Protein AF-A0A661RLY4-F1 (afdb_monomer_lite)

Sequence (102 aa):
MPKLHSIEKRVKEILINHVKARNSDRYLIAAYLEIYEGITTFKEYYQATNLNKDAVTVESIRRCRQKIQARKELMPTKHEVLIQRGMLTKVYKSYALSPAKP

Structure (mmCIF, N/CA/C/O backbone):
data_AF-A0A661RLY4-F1
#
_entry.id   AF-A0A661RLY4-F1
#
loop_
_atom_site.group_PDB
_atom_site.id
_atom_site.type_symbol
_atom_site.label_atom_id
_atom_site.label_alt_id
_atom_site.label_comp_id
_atom_site.label_asym_id
_atom_site.label_entity_id
_atom_site.label_seq_id
_atom_site.pdbx_PDB_ins_code
_atom_site.Cartn_x
_atom_site.Cartn_y
_atom_site.Cartn_z
_atom_site.occupancy
_atom_site.B_iso_or_equiv
_atom_site.auth_seq_id
_atom_site.auth_comp_id
_atom_site.auth_asym_id
_atom_site.auth_atom_id
_atom_site.pdbx_PDB_model_num
ATOM 1 N N . MET A 1 1 ? -4.389 -15.728 18.818 1.00 30.69 1 MET A N 1
ATOM 2 C CA . MET A 1 1 ? -3.371 -14.664 18.982 1.00 30.69 1 MET A CA 1
ATOM 3 C C . MET A 1 1 ? -3.226 -13.922 17.663 1.00 30.69 1 MET A C 1
ATOM 5 O O . MET A 1 1 ? -2.975 -14.598 16.666 1.00 30.69 1 MET A O 1
ATOM 9 N N . PRO A 1 2 ? -3.404 -12.591 17.599 1.00 39.38 2 PRO A N 1
ATOM 10 C CA . PRO A 1 2 ? -3.156 -11.862 16.364 1.00 39.38 2 PRO A CA 1
ATOM 11 C C . PRO A 1 2 ? -1.650 -11.925 16.108 1.00 39.38 2 PRO A C 1
ATOM 13 O O . PRO A 1 2 ? -0.854 -11.325 16.825 1.00 39.38 2 PRO A O 1
ATOM 16 N N . LYS A 1 3 ? -1.229 -12.738 15.136 1.00 43.09 3 LYS A N 1
ATOM 17 C CA . LYS A 1 3 ? 0.167 -12.751 14.691 1.00 43.09 3 LYS A CA 1
ATOM 18 C C . LYS A 1 3 ? 0.499 -11.320 14.274 1.00 43.09 3 LYS A C 1
ATOM 20 O O . LYS A 1 3 ? -0.179 -10.805 13.385 1.00 43.09 3 LYS A O 1
ATOM 25 N N . LEU A 1 4 ? 1.518 -10.716 14.886 1.00 47.75 4 LEU A N 1
ATOM 26 C CA . LEU A 1 4 ? 2.114 -9.443 14.475 1.00 47.75 4 LEU A CA 1
ATOM 27 C C . LEU A 1 4 ? 2.589 -9.569 13.018 1.00 47.75 4 LEU A C 1
ATOM 29 O O . LEU A 1 4 ? 3.740 -9.891 12.737 1.00 47.75 4 LEU A O 1
ATOM 33 N N . HIS A 1 5 ? 1.674 -9.411 12.066 1.00 60.44 5 HIS A N 1
ATOM 34 C CA . HIS A 1 5 ? 2.007 -9.360 10.654 1.00 60.44 5 HIS A CA 1
ATOM 35 C C . HIS A 1 5 ? 2.549 -7.966 10.399 1.00 60.44 5 HIS A C 1
ATOM 37 O O . HIS A 1 5 ? 1.824 -6.984 10.570 1.00 60.44 5 HIS A O 1
ATOM 43 N N . SER A 1 6 ? 3.816 -7.887 9.994 1.00 86.75 6 SER A N 1
ATOM 44 C CA . SER A 1 6 ? 4.400 -6.635 9.530 1.00 86.75 6 SER A CA 1
ATOM 45 C C . SER A 1 6 ? 3.577 -6.080 8.364 1.00 86.75 6 SER A C 1
ATOM 47 O O . SER A 1 6 ? 2.990 -6.839 7.585 1.00 86.75 6 SER A O 1
ATOM 49 N N . ILE A 1 7 ? 3.556 -4.752 8.219 1.00 90.19 7 ILE A N 1
ATOM 50 C CA . ILE A 1 7 ? 2.888 -4.064 7.099 1.00 90.19 7 ILE A CA 1
ATOM 51 C C . ILE A 1 7 ? 3.331 -4.681 5.766 1.00 90.19 7 ILE A C 1
ATOM 53 O O . ILE A 1 7 ? 2.516 -4.915 4.881 1.00 90.19 7 ILE A O 1
ATOM 57 N N . GLU A 1 8 ? 4.615 -5.031 5.648 1.00 92.25 8 GLU A N 1
ATOM 58 C CA . GLU A 1 8 ? 5.167 -5.692 4.466 1.00 92.25 8 GLU A CA 1
ATOM 59 C C . GLU A 1 8 ? 4.488 -7.030 4.159 1.00 92.25 8 GLU A C 1
ATOM 61 O O . GLU A 1 8 ? 4.169 -7.291 3.001 1.00 92.25 8 GLU A O 1
ATOM 66 N N . LYS A 1 9 ? 4.220 -7.860 5.173 1.00 93.38 9 LYS A N 1
ATOM 67 C CA . LYS A 1 9 ? 3.546 -9.145 4.977 1.00 93.38 9 LYS A CA 1
ATOM 68 C C . LYS A 1 9 ? 2.094 -8.960 4.533 1.00 93.38 9 LYS A C 1
ATOM 70 O O . LYS A 1 9 ? 1.686 -9.593 3.565 1.00 93.38 9 LYS A O 1
ATOM 75 N N . ARG A 1 10 ? 1.363 -8.039 5.169 1.00 94.88 10 ARG A N 1
ATOM 76 C CA . ARG A 1 10 ? -0.016 -7.675 4.787 1.00 94.88 10 ARG A CA 1
ATOM 77 C C . ARG A 1 10 ? -0.081 -7.165 3.344 1.00 94.88 10 ARG A C 1
ATOM 79 O O . ARG A 1 10 ? -0.888 -7.615 2.540 1.00 94.88 10 ARG A O 1
ATOM 86 N N . VAL A 1 11 ? 0.845 -6.279 2.974 1.00 95.75 11 VAL A N 1
ATOM 87 C CA . VAL A 1 11 ? 0.975 -5.791 1.595 1.00 95.75 11 VAL A CA 1
ATOM 88 C C . VAL A 1 11 ? 1.296 -6.938 0.639 1.00 95.75 11 VAL A C 1
ATOM 90 O O . VAL A 1 11 ? 0.687 -7.026 -0.423 1.00 95.75 11 VAL A O 1
ATOM 93 N N . LYS A 1 12 ? 2.215 -7.842 0.996 1.00 95.06 12 LYS A N 1
ATOM 94 C CA . LYS A 1 12 ? 2.574 -8.992 0.157 1.00 95.06 12 LYS A CA 1
ATOM 95 C C . LYS A 1 12 ? 1.368 -9.905 -0.093 1.00 95.06 12 LYS A C 1
ATOM 97 O O . LYS A 1 12 ? 1.148 -10.282 -1.239 1.00 95.06 12 LYS A O 1
ATOM 102 N N . GLU A 1 13 ? 0.565 -10.191 0.929 1.00 95.81 13 GLU A N 1
ATOM 103 C CA . GLU A 1 13 ? -0.685 -10.960 0.814 1.00 95.81 13 GLU A CA 1
ATOM 104 C C . GLU A 1 13 ? -1.674 -10.298 -0.162 1.00 95.81 13 GLU A C 1
ATOM 106 O O . GLU A 1 13 ? -2.147 -10.955 -1.092 1.00 95.81 13 GLU A O 1
ATOM 111 N N . ILE A 1 14 ? -1.896 -8.981 -0.050 1.00 96.00 14 ILE A N 1
ATOM 112 C CA . ILE A 1 14 ? -2.749 -8.242 -1.001 1.00 96.00 14 ILE A CA 1
ATOM 113 C C . ILE A 1 14 ? -2.194 -8.333 -2.422 1.00 96.00 14 ILE A C 1
ATOM 115 O O . ILE A 1 14 ? -2.942 -8.561 -3.365 1.00 96.00 14 ILE A O 1
ATOM 119 N N . LEU A 1 15 ? -0.885 -8.164 -2.611 1.00 95.38 15 LEU A N 1
ATOM 120 C CA . LEU A 1 15 ? -0.270 -8.218 -3.940 1.00 95.38 15 LEU A CA 1
ATOM 121 C C . LEU A 1 15 ? -0.340 -9.621 -4.569 1.00 95.38 15 LEU A C 1
ATOM 123 O O . LEU A 1 15 ? -0.358 -9.731 -5.799 1.00 95.38 15 LEU A O 1
ATOM 127 N N . ILE A 1 16 ? -0.367 -10.685 -3.763 1.00 95.06 16 ILE A N 1
ATOM 128 C CA . ILE A 1 16 ? -0.569 -12.061 -4.236 1.00 95.06 16 ILE A CA 1
ATOM 129 C C . ILE A 1 16 ? -2.021 -12.245 -4.685 1.00 95.06 16 ILE A C 1
ATOM 131 O O . ILE A 1 16 ? -2.240 -12.618 -5.837 1.00 95.06 16 ILE A O 1
ATOM 135 N N . ASN A 1 17 ? -2.982 -11.910 -3.820 1.00 95.19 17 ASN A N 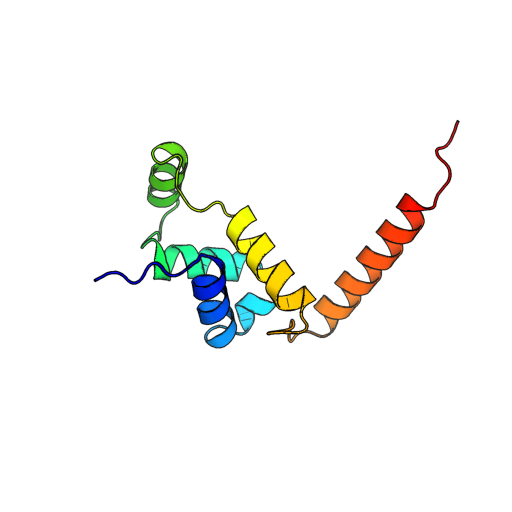1
ATOM 136 C CA . ASN A 1 17 ? -4.407 -12.186 -4.034 1.00 95.19 17 ASN A CA 1
ATOM 137 C C . ASN A 1 17 ? -5.080 -11.198 -5.003 1.00 95.19 17 ASN A C 1
ATOM 139 O O . ASN A 1 17 ? -5.997 -11.556 -5.736 1.00 95.19 17 ASN A O 1
ATOM 143 N N . HIS A 1 18 ? -4.594 -9.957 -5.061 1.00 93.50 18 HIS A N 1
ATOM 144 C CA . HIS A 1 18 ? -5.138 -8.886 -5.890 1.00 93.50 18 HIS A CA 1
ATOM 145 C C . HIS A 1 18 ? -4.078 -8.343 -6.849 1.00 93.50 18 HIS A C 1
ATOM 147 O O . HIS A 1 18 ? -3.429 -7.324 -6.609 1.00 93.50 18 HIS A O 1
ATOM 153 N N . VAL A 1 19 ? -3.944 -8.973 -8.016 1.00 90.69 19 VAL A N 1
ATOM 154 C CA . VAL A 1 19 ? -2.953 -8.586 -9.040 1.00 90.69 19 VAL A CA 1
ATOM 155 C C . VAL A 1 19 ? -3.073 -7.108 -9.456 1.00 90.69 19 VAL A C 1
ATOM 157 O O . VAL A 1 19 ? -2.067 -6.456 -9.743 1.00 90.69 19 VAL A O 1
ATOM 160 N N . LYS A 1 20 ? -4.283 -6.530 -9.424 1.00 89.38 20 LYS A N 1
ATOM 161 C CA . LYS A 1 20 ? -4.519 -5.097 -9.695 1.00 89.38 20 LYS A CA 1
ATOM 162 C C . LYS A 1 20 ? -3.737 -4.176 -8.743 1.00 89.38 20 LYS A C 1
ATOM 164 O O . LYS A 1 20 ? -3.241 -3.138 -9.187 1.00 89.38 20 LYS A O 1
ATOM 169 N N . ALA A 1 21 ? -3.538 -4.583 -7.488 1.00 92.88 21 ALA A N 1
ATOM 170 C CA . ALA A 1 21 ? -2.790 -3.833 -6.477 1.00 92.88 21 ALA A CA 1
ATOM 171 C C . ALA A 1 21 ? -1.298 -3.665 -6.831 1.00 92.88 21 ALA A C 1
ATOM 173 O O . ALA A 1 21 ? -0.668 -2.678 -6.447 1.00 92.88 21 ALA A O 1
ATOM 174 N N . ARG A 1 22 ? -0.730 -4.574 -7.643 1.00 91.69 22 ARG A N 1
ATOM 175 C CA . ARG A 1 22 ? 0.663 -4.468 -8.128 1.00 91.69 22 ARG A CA 1
ATOM 176 C C . ARG A 1 22 ? 0.885 -3.241 -9.011 1.00 91.69 22 ARG A C 1
ATOM 178 O O . ARG A 1 22 ? 2.006 -2.733 -9.073 1.00 91.69 22 ARG A O 1
ATOM 185 N N . ASN A 1 23 ? -0.178 -2.771 -9.667 1.00 89.12 23 ASN A N 1
ATOM 186 C CA . ASN A 1 23 ? -0.147 -1.686 -10.645 1.00 89.12 23 ASN A CA 1
ATOM 187 C C . ASN A 1 23 ? -0.723 -0.362 -10.112 1.00 89.12 23 ASN A C 1
ATOM 189 O O . ASN A 1 23 ? -0.455 0.680 -10.699 1.00 89.12 23 ASN A O 1
ATOM 193 N N . SER 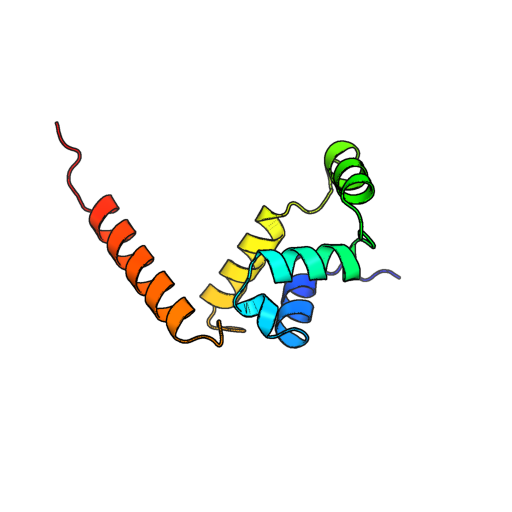A 1 24 ? -1.525 -0.382 -9.041 1.00 89.81 24 SER A N 1
ATOM 194 C CA . SER A 1 24 ? -2.288 0.784 -8.577 1.00 89.81 24 SER A CA 1
ATOM 195 C C . SER A 1 24 ? -2.155 0.977 -7.074 1.00 89.81 24 SER A C 1
ATOM 197 O O . SER A 1 24 ? -2.554 0.113 -6.296 1.00 89.81 24 SER A O 1
ATOM 199 N N . ASP A 1 25 ? -1.630 2.138 -6.671 1.00 91.56 25 ASP A N 1
ATOM 200 C CA . ASP A 1 25 ? -1.600 2.534 -5.259 1.00 91.56 25 ASP A CA 1
ATOM 201 C C . ASP A 1 25 ? -3.002 2.673 -4.696 1.00 91.56 25 ASP A C 1
ATOM 203 O O . ASP A 1 25 ? -3.286 2.112 -3.648 1.00 91.56 25 ASP A O 1
ATOM 207 N N . ARG A 1 26 ? -3.903 3.339 -5.428 1.00 92.81 26 ARG A N 1
ATOM 208 C CA . ARG A 1 26 ? -5.288 3.536 -4.985 1.00 92.81 26 ARG A CA 1
ATOM 209 C C . ARG A 1 26 ? -5.967 2.209 -4.657 1.00 92.81 26 ARG A C 1
ATOM 211 O O . ARG A 1 26 ? -6.598 2.094 -3.616 1.00 92.81 26 ARG A O 1
ATOM 218 N N . TYR A 1 27 ? -5.788 1.204 -5.518 1.00 94.62 27 TYR A N 1
ATOM 219 C CA . TYR A 1 27 ? -6.359 -0.122 -5.289 1.00 94.62 27 TYR A CA 1
ATOM 220 C C . TYR A 1 27 ? -5.698 -0.825 -4.096 1.00 94.62 27 TYR A C 1
ATOM 222 O O . TYR A 1 27 ? -6.396 -1.396 -3.268 1.00 94.62 27 TYR A O 1
ATOM 230 N N . LEU A 1 28 ? -4.364 -0.781 -3.994 1.00 95.94 28 LEU A N 1
ATOM 231 C CA . LEU A 1 28 ? -3.638 -1.387 -2.873 1.00 95.94 28 LEU A CA 1
ATOM 232 C C . LEU A 1 28 ? -4.066 -0.784 -1.529 1.00 95.94 28 LEU A C 1
ATOM 234 O O . LEU A 1 28 ? -4.280 -1.521 -0.574 1.0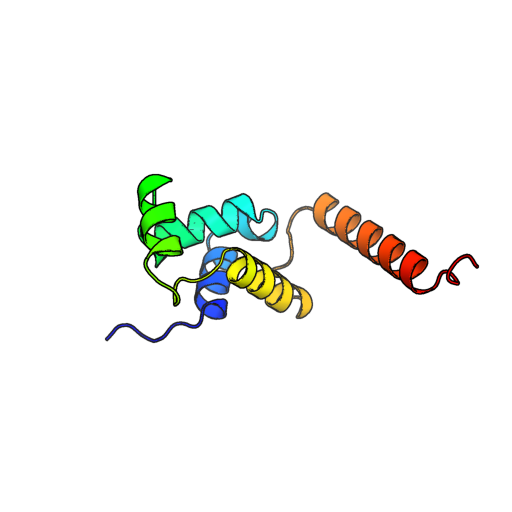0 95.94 28 LEU A O 1
ATOM 238 N N . ILE A 1 29 ? -4.185 0.541 -1.465 1.00 94.75 29 ILE A N 1
ATOM 239 C CA . ILE A 1 29 ? -4.581 1.273 -0.261 1.00 94.75 29 ILE A CA 1
ATOM 240 C C . ILE A 1 29 ? -6.012 0.907 0.126 1.00 94.75 29 ILE A C 1
ATOM 242 O O . ILE A 1 29 ? -6.239 0.548 1.273 1.00 94.75 29 ILE A O 1
ATOM 246 N N . ALA A 1 30 ? -6.951 0.947 -0.825 1.00 93.81 30 ALA A N 1
ATOM 247 C CA . ALA A 1 30 ? -8.342 0.584 -0.567 1.00 93.81 30 ALA A CA 1
ATOM 248 C C . ALA A 1 30 ? -8.458 -0.854 -0.038 1.00 93.81 30 ALA A C 1
ATOM 250 O O . ALA A 1 30 ? -9.035 -1.065 1.021 1.00 93.81 30 ALA A O 1
ATOM 251 N N . ALA A 1 31 ? -7.811 -1.815 -0.708 1.00 94.69 31 ALA A N 1
ATOM 252 C CA . ALA A 1 31 ? -7.799 -3.208 -0.267 1.00 94.69 31 ALA A CA 1
ATOM 253 C C . ALA A 1 31 ? -7.155 -3.377 1.119 1.00 94.69 31 ALA A C 1
ATOM 255 O O . ALA A 1 31 ? -7.621 -4.179 1.918 1.00 94.69 31 ALA A O 1
ATOM 256 N N . TYR A 1 32 ? -6.094 -2.626 1.429 1.00 95.12 32 TYR A N 1
ATOM 257 C CA . TYR A 1 32 ? -5.460 -2.684 2.746 1.00 95.12 32 TYR A CA 1
ATOM 258 C C . TYR A 1 32 ? -6.393 -2.180 3.850 1.00 95.12 32 TYR A C 1
ATOM 260 O O . TYR A 1 32 ? -6.539 -2.846 4.874 1.00 95.12 32 TYR A O 1
ATOM 268 N N . LEU A 1 33 ? -7.008 -1.016 3.632 1.00 92.62 33 LEU A N 1
ATOM 269 C CA . LEU A 1 33 ? -7.926 -0.393 4.583 1.00 92.62 33 LEU A CA 1
ATOM 270 C C . LEU A 1 33 ? -9.143 -1.284 4.842 1.00 92.62 33 LEU A C 1
ATOM 272 O O . LEU A 1 33 ? -9.499 -1.499 5.995 1.00 92.62 33 LEU A O 1
ATOM 276 N N . GLU A 1 34 ? -9.716 -1.861 3.790 1.00 93.19 34 GLU A N 1
ATOM 277 C CA . GLU A 1 34 ? -10.867 -2.756 3.892 1.00 93.19 34 GLU A CA 1
ATOM 278 C C . GLU A 1 34 ? -10.513 -4.062 4.623 1.00 93.19 34 GLU A C 1
ATOM 280 O O . GLU A 1 34 ? -11.179 -4.435 5.584 1.00 93.19 34 GLU A O 1
ATOM 285 N N . ILE A 1 35 ? -9.434 -4.743 4.214 1.00 93.38 35 ILE A N 1
ATOM 286 C CA . ILE A 1 35 ? -9.112 -6.099 4.691 1.00 93.38 35 ILE A CA 1
ATOM 287 C C . ILE A 1 35 ? -8.506 -6.101 6.099 1.00 93.38 35 ILE A C 1
ATOM 289 O O . ILE A 1 35 ? -8.818 -6.986 6.894 1.00 93.38 35 ILE A O 1
ATOM 293 N N . TYR A 1 36 ? -7.601 -5.165 6.405 1.00 91.06 36 TYR A N 1
ATOM 294 C CA . TYR A 1 36 ? -6.822 -5.209 7.650 1.00 91.06 36 TYR A CA 1
ATOM 295 C C . TYR A 1 36 ? -7.242 -4.178 8.690 1.00 91.06 36 TYR A C 1
ATOM 297 O O . TYR A 1 36 ? -6.972 -4.397 9.868 1.00 91.06 36 TYR A O 1
ATOM 305 N N . GLU A 1 37 ? -7.874 -3.082 8.273 1.00 87.50 37 GLU A N 1
ATOM 306 C CA . GLU A 1 37 ? -8.306 -2.018 9.184 1.00 87.50 37 GLU A CA 1
ATOM 307 C C . GLU A 1 37 ? -9.842 -1.946 9.303 1.00 87.50 37 GLU A C 1
ATOM 309 O O . GLU A 1 37 ? -10.350 -1.243 10.170 1.00 87.50 37 GLU A O 1
ATOM 314 N N . GLY A 1 38 ? -10.593 -2.683 8.468 1.00 89.38 38 GLY A N 1
ATOM 315 C CA . GLY A 1 38 ? -12.062 -2.674 8.462 1.00 89.38 38 GLY A CA 1
ATOM 316 C C . GLY A 1 38 ? -12.671 -1.332 8.045 1.00 89.38 38 GLY A C 1
ATOM 317 O O . GLY A 1 38 ? -13.824 -1.053 8.359 1.00 89.38 38 GLY A O 1
ATOM 318 N N . ILE A 1 39 ? -11.894 -0.483 7.370 1.00 89.44 39 ILE A N 1
ATOM 319 C CA . ILE A 1 39 ? -12.275 0.878 6.999 1.00 89.44 39 ILE A CA 1
ATOM 320 C C . ILE A 1 39 ? -12.882 0.857 5.598 1.00 89.44 39 ILE A C 1
ATOM 322 O O . ILE A 1 39 ? -12.209 0.522 4.623 1.00 89.44 39 ILE A O 1
ATOM 326 N N . THR A 1 40 ? -14.139 1.279 5.494 1.00 89.69 40 THR A N 1
ATOM 327 C CA . THR A 1 40 ? -14.894 1.321 4.230 1.00 89.69 40 THR A CA 1
ATOM 328 C C . THR A 1 40 ? -15.347 2.730 3.862 1.00 89.69 40 THR A C 1
ATOM 330 O O . THR A 1 40 ? -15.615 3.017 2.694 1.00 89.69 40 THR A O 1
ATOM 333 N N . THR A 1 41 ? -15.380 3.646 4.833 1.00 90.75 41 THR A N 1
ATOM 334 C CA . THR A 1 41 ? -15.818 5.029 4.636 1.00 90.75 41 THR A CA 1
ATOM 335 C C . THR A 1 41 ? -14.720 6.044 4.946 1.00 90.75 41 THR A C 1
ATOM 337 O O . THR A 1 41 ? -13.799 5.812 5.730 1.00 90.75 41 THR A O 1
ATOM 340 N N . PHE A 1 42 ? -14.845 7.240 4.364 1.00 86.69 42 PHE A N 1
ATOM 341 C CA . PHE A 1 42 ? -13.932 8.347 4.656 1.00 86.69 42 PHE A CA 1
ATOM 342 C C . PHE A 1 42 ? -13.967 8.766 6.133 1.00 86.69 42 PHE A C 1
ATOM 344 O O . PHE A 1 42 ? -12.936 9.124 6.695 1.00 86.69 42 PHE A O 1
ATOM 351 N N . LYS A 1 43 ? -15.142 8.711 6.775 1.00 88.94 43 LYS A N 1
ATOM 352 C CA . LYS A 1 43 ? -15.295 9.072 8.189 1.00 88.94 43 LYS A CA 1
ATOM 353 C C . LYS A 1 43 ? -14.504 8.122 9.091 1.00 88.94 43 LYS A C 1
ATOM 355 O O . LYS A 1 43 ? -13.788 8.596 9.967 1.00 88.94 43 LYS A O 1
ATOM 360 N N . GLU A 1 44 ? -14.596 6.816 8.840 1.00 87.75 44 GLU A N 1
ATOM 361 C CA . GLU A 1 44 ? -13.811 5.792 9.544 1.00 87.75 44 GLU A CA 1
ATOM 362 C C . GLU A 1 44 ? -12.314 5.992 9.316 1.00 87.75 44 GLU A C 1
ATOM 364 O O . GLU A 1 44 ? -11.545 5.997 10.273 1.00 87.75 44 GLU A O 1
ATOM 369 N N . TYR A 1 45 ? -11.912 6.240 8.064 1.00 88.12 45 TYR A N 1
ATOM 370 C CA . TYR A 1 45 ? -10.522 6.531 7.726 1.00 88.12 45 TYR A CA 1
ATOM 371 C C . TYR A 1 45 ? -9.996 7.734 8.512 1.00 88.12 45 TYR A C 1
ATOM 373 O O . TYR A 1 45 ? -8.975 7.632 9.184 1.00 88.12 45 TYR A O 1
ATOM 381 N N . TYR A 1 46 ? -10.719 8.856 8.477 1.00 86.00 46 TYR A N 1
ATOM 382 C CA . TYR A 1 46 ? -10.324 10.083 9.161 1.00 86.00 46 TYR A CA 1
ATOM 383 C C . TYR A 1 46 ? -10.203 9.880 10.674 1.00 86.00 46 TYR A C 1
ATOM 385 O O . TYR A 1 46 ? -9.229 10.325 11.278 1.00 86.00 46 TYR A O 1
ATOM 393 N N . GLN A 1 47 ? -11.160 9.181 11.290 1.00 84.12 47 GLN A N 1
ATOM 394 C CA . GLN A 1 47 ? -11.115 8.857 12.716 1.00 84.12 47 GLN A CA 1
ATOM 395 C C . GLN A 1 47 ? -9.915 7.965 13.051 1.00 84.12 47 GLN A C 1
ATOM 397 O O . GLN A 1 47 ? -9.181 8.268 13.990 1.00 84.12 47 GLN A O 1
ATOM 402 N N . ALA A 1 48 ? -9.670 6.922 12.256 1.00 81.50 48 ALA A N 1
ATOM 403 C CA . ALA A 1 48 ? -8.549 6.013 12.456 1.00 8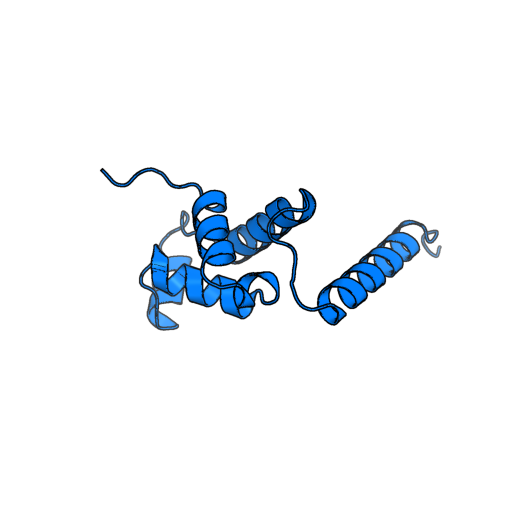1.50 48 ALA A CA 1
ATOM 404 C C . ALA A 1 48 ? -7.194 6.720 12.308 1.00 81.50 48 AL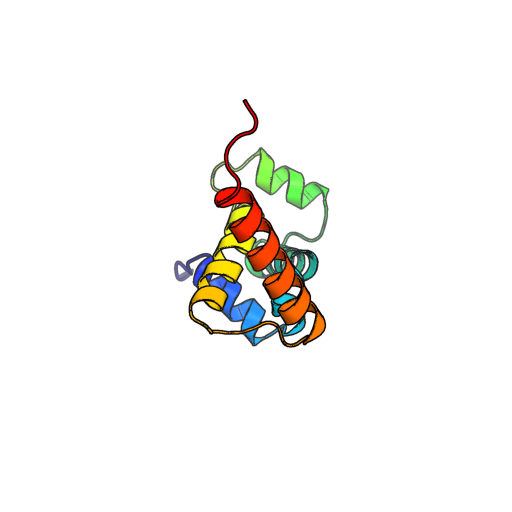A A C 1
ATOM 406 O O . ALA A 1 48 ? -6.304 6.499 13.123 1.00 81.50 48 ALA A O 1
ATOM 407 N N . THR A 1 49 ? -7.027 7.603 11.318 1.00 81.31 49 THR A N 1
ATOM 408 C CA . THR A 1 49 ? -5.735 8.258 11.060 1.00 81.31 49 THR A CA 1
ATOM 409 C C . THR A 1 49 ? -5.460 9.478 11.930 1.00 81.31 49 THR A C 1
ATOM 411 O O . THR A 1 49 ? -4.297 9.757 12.204 1.00 81.31 49 THR A O 1
ATOM 414 N N . ASN A 1 50 ? -6.486 10.226 12.355 1.00 77.81 50 ASN A N 1
ATOM 415 C CA . ASN A 1 50 ? -6.272 11.424 13.178 1.00 77.81 50 ASN A CA 1
ATOM 416 C C . ASN A 1 50 ? -6.236 11.142 14.678 1.00 77.81 50 ASN A C 1
ATOM 418 O O . ASN A 1 50 ? -5.595 11.892 15.411 1.00 77.81 50 ASN A O 1
ATOM 422 N N . LEU A 1 51 ? -6.924 10.099 15.147 1.00 70.94 51 LEU A N 1
ATOM 423 C CA . LEU A 1 51 ? -6.994 9.793 16.579 1.00 70.94 51 LEU A CA 1
ATOM 424 C C . LEU A 1 51 ? -5.914 8.803 17.017 1.00 70.94 51 LEU A C 1
ATOM 426 O O . LEU A 1 51 ? -5.562 8.772 18.195 1.00 70.94 51 LEU A O 1
ATOM 430 N N . ASN A 1 52 ? -5.362 8.021 16.086 1.00 76.75 52 ASN A N 1
ATOM 431 C CA . ASN A 1 52 ? -4.351 7.019 16.384 1.00 76.75 52 ASN A CA 1
ATOM 432 C C . ASN A 1 52 ? -3.020 7.353 15.696 1.00 76.75 52 ASN A C 1
ATOM 434 O O . ASN A 1 52 ? -2.865 7.193 14.487 1.00 76.75 52 ASN A O 1
ATOM 438 N N . LYS A 1 53 ? -2.033 7.786 16.488 1.00 74.12 53 LYS A N 1
ATOM 439 C CA . LYS A 1 53 ? -0.680 8.104 15.998 1.00 74.12 53 LYS A CA 1
ATOM 440 C C . LYS A 1 53 ? 0.081 6.879 15.480 1.00 74.12 53 LYS A C 1
ATOM 442 O O . LYS A 1 53 ? 1.007 7.046 14.692 1.00 74.12 53 LYS A O 1
ATOM 447 N N . ASP A 1 54 ? -0.335 5.679 15.878 1.00 78.25 54 ASP A N 1
ATOM 448 C CA . ASP A 1 54 ? 0.260 4.412 15.446 1.00 78.25 54 ASP A CA 1
ATOM 449 C C . ASP A 1 54 ? -0.424 3.838 14.193 1.00 78.25 54 ASP A C 1
ATOM 451 O O . ASP A 1 54 ? -0.069 2.751 13.727 1.00 78.25 54 ASP A O 1
ATOM 455 N N . ALA A 1 55 ? -1.405 4.552 13.625 1.00 79.25 55 ALA A N 1
ATOM 456 C CA . ALA A 1 55 ? -2.089 4.128 12.413 1.00 79.25 55 ALA A CA 1
ATOM 457 C C . ALA A 1 55 ? -1.111 3.981 11.239 1.00 79.25 55 ALA A C 1
ATOM 459 O O . ALA A 1 55 ? -0.234 4.816 10.988 1.00 79.25 55 ALA A O 1
ATOM 460 N N . VAL A 1 56 ? -1.290 2.909 10.468 1.00 84.25 56 VAL A N 1
ATOM 461 C CA . VAL A 1 56 ? -0.472 2.662 9.282 1.00 84.25 56 VAL A CA 1
ATOM 462 C C . VAL A 1 56 ? -0.756 3.738 8.243 1.00 84.25 56 VAL A C 1
ATOM 464 O O . VAL A 1 56 ? -1.858 3.847 7.711 1.00 84.25 56 VAL A O 1
ATOM 467 N N . THR A 1 57 ? 0.270 4.518 7.911 1.00 89.12 57 THR A N 1
ATOM 468 C CA . THR A 1 57 ? 0.122 5.555 6.892 1.00 89.12 57 THR A CA 1
ATOM 469 C C . THR A 1 57 ? 0.023 4.961 5.490 1.00 89.12 57 THR A C 1
ATOM 471 O O . THR A 1 57 ? 0.642 3.945 5.152 1.00 89.12 57 THR A O 1
ATOM 474 N N . VAL A 1 58 ? -0.688 5.679 4.629 1.00 91.88 58 VAL A N 1
ATOM 475 C CA . VAL A 1 58 ? -0.807 5.383 3.199 1.00 91.88 58 VAL A CA 1
ATOM 476 C C . VAL A 1 58 ? 0.567 5.263 2.521 1.00 91.88 58 VAL A C 1
ATOM 478 O O . VAL A 1 58 ? 0.806 4.381 1.693 1.00 91.88 58 VAL A O 1
ATOM 481 N N . GLU A 1 59 ? 1.511 6.119 2.918 1.00 92.00 59 GLU A N 1
ATOM 482 C CA . GLU A 1 59 ? 2.881 6.103 2.408 1.00 92.00 59 GLU A CA 1
ATOM 483 C C . GLU A 1 59 ? 3.673 4.883 2.886 1.00 92.00 59 GLU A C 1
ATOM 485 O O . GLU A 1 59 ? 4.468 4.341 2.118 1.00 92.00 59 GLU A O 1
ATOM 490 N N . SER A 1 60 ? 3.435 4.388 4.104 1.00 92.44 60 SER A N 1
ATOM 491 C CA . SER A 1 60 ? 4.036 3.134 4.575 1.00 92.44 60 SER A CA 1
ATOM 492 C C . SER A 1 60 ? 3.624 1.959 3.684 1.00 92.44 60 SER A C 1
ATOM 494 O O . SER A 1 60 ? 4.484 1.197 3.238 1.00 92.44 60 SER A O 1
ATOM 496 N N . ILE A 1 61 ? 2.336 1.863 3.339 1.00 94.44 61 ILE A N 1
ATOM 497 C CA . ILE A 1 61 ? 1.797 0.838 2.427 1.00 94.44 61 ILE A CA 1
ATOM 498 C C . ILE A 1 61 ? 2.479 0.937 1.053 1.00 94.44 61 ILE A C 1
ATOM 500 O O . ILE A 1 61 ? 3.003 -0.053 0.526 1.00 94.44 61 ILE A O 1
ATOM 504 N N . ARG A 1 62 ? 2.546 2.152 0.492 1.00 95.00 62 ARG A N 1
ATOM 505 C CA . ARG A 1 62 ? 3.189 2.419 -0.802 1.00 95.00 62 ARG A CA 1
ATOM 506 C C . ARG A 1 62 ? 4.671 2.041 -0.806 1.00 95.00 62 ARG A C 1
ATOM 508 O O . ARG A 1 62 ? 5.135 1.369 -1.732 1.00 95.00 62 ARG A O 1
ATOM 515 N N . ARG A 1 63 ? 5.423 2.454 0.221 1.00 93.00 63 ARG A N 1
ATOM 516 C CA . ARG A 1 63 ? 6.857 2.151 0.371 1.00 93.00 63 ARG A CA 1
ATOM 517 C C . ARG A 1 63 ? 7.097 0.654 0.513 1.00 93.00 63 ARG A C 1
ATOM 519 O O . ARG A 1 63 ? 8.041 0.144 -0.084 1.00 93.00 63 ARG A O 1
ATOM 526 N N . CYS A 1 64 ? 6.240 -0.066 1.236 1.00 94.62 64 CYS A N 1
ATOM 527 C CA . CYS A 1 64 ? 6.309 -1.524 1.315 1.00 94.62 64 CYS A CA 1
ATOM 528 C C . CYS A 1 64 ? 6.170 -2.170 -0.069 1.00 94.62 64 CYS A C 1
ATOM 530 O O . CYS A 1 64 ? 7.014 -2.987 -0.437 1.00 94.62 64 CYS A O 1
ATOM 532 N N . ARG A 1 65 ? 5.193 -1.752 -0.887 1.00 94.44 65 ARG A N 1
ATOM 533 C CA . ARG A 1 65 ? 5.078 -2.244 -2.273 1.00 94.44 65 ARG A CA 1
ATOM 534 C C . ARG A 1 65 ? 6.342 -1.952 -3.084 1.00 94.44 65 ARG A C 1
ATOM 536 O O . ARG A 1 65 ? 6.824 -2.828 -3.795 1.00 94.44 65 ARG A O 1
ATOM 543 N N . GLN A 1 66 ? 6.882 -0.737 -2.983 1.00 92.06 66 GLN A N 1
ATOM 544 C CA . GLN A 1 66 ? 8.112 -0.358 -3.687 1.00 92.06 66 GLN A CA 1
ATOM 545 C C . GLN A 1 66 ? 9.305 -1.221 -3.262 1.00 92.06 66 GLN A C 1
ATOM 547 O O . GLN A 1 66 ? 10.033 -1.689 -4.129 1.00 92.06 66 GLN A O 1
ATOM 552 N N . LYS A 1 67 ? 9.477 -1.485 -1.959 1.00 92.81 67 LYS A N 1
ATOM 553 C CA . LYS A 1 67 ? 10.534 -2.368 -1.438 1.00 92.81 67 LYS A CA 1
ATOM 554 C C . LYS A 1 67 ? 10.409 -3.792 -1.978 1.00 92.81 67 LYS A C 1
ATOM 556 O O . LYS A 1 67 ? 11.398 -4.344 -2.444 1.00 92.81 67 LYS A O 1
ATOM 561 N N . ILE A 1 68 ? 9.201 -4.358 -1.970 1.00 92.56 68 ILE A N 1
ATOM 562 C CA . ILE A 1 68 ? 8.931 -5.694 -2.525 1.00 92.56 68 ILE A CA 1
ATOM 563 C C . ILE A 1 68 ? 9.308 -5.735 -4.015 1.00 92.56 68 ILE A C 1
ATOM 565 O O . ILE A 1 68 ? 10.068 -6.599 -4.448 1.00 92.56 68 ILE A O 1
ATOM 569 N N . GLN A 1 69 ? 8.853 -4.753 -4.793 1.00 91.19 69 GLN A N 1
ATOM 570 C CA . GLN A 1 69 ? 9.114 -4.700 -6.235 1.00 91.19 69 GLN A CA 1
ATOM 571 C C . GLN A 1 69 ? 10.579 -4.386 -6.571 1.00 91.19 69 GLN A C 1
ATOM 573 O O . GLN A 1 69 ? 11.093 -4.873 -7.574 1.00 91.19 69 GLN A O 1
ATOM 578 N N . ALA A 1 70 ? 11.288 -3.638 -5.721 1.00 88.81 70 ALA A N 1
ATOM 579 C CA . ALA A 1 70 ? 12.724 -3.406 -5.866 1.00 88.81 70 ALA A CA 1
ATOM 580 C C . ALA A 1 70 ? 13.533 -4.711 -5.756 1.00 88.81 70 ALA A C 1
ATOM 582 O O . ALA A 1 70 ? 14.551 -4.858 -6.428 1.00 88.81 70 ALA A O 1
ATOM 583 N N . ARG A 1 71 ? 13.040 -5.695 -4.990 1.00 91.94 71 ARG A N 1
ATOM 584 C CA . ARG A 1 71 ? 13.606 -7.055 -4.916 1.00 91.94 71 ARG A CA 1
ATOM 585 C C . ARG A 1 71 ? 13.198 -7.953 -6.092 1.00 91.94 71 ARG A C 1
ATOM 587 O O . ARG A 1 71 ? 13.452 -9.151 -6.058 1.00 91.94 71 ARG A O 1
ATOM 594 N N . LYS A 1 72 ? 12.581 -7.390 -7.141 1.00 88.94 72 LYS A N 1
ATOM 595 C CA . LYS A 1 72 ? 12.020 -8.106 -8.303 1.00 88.94 72 LYS A CA 1
ATOM 596 C C . LYS A 1 72 ? 10.893 -9.088 -7.943 1.00 88.94 72 LYS A C 1
ATOM 598 O O . LYS A 1 72 ? 10.566 -9.972 -8.730 1.00 88.94 72 LYS A O 1
ATOM 603 N N . GLU A 1 73 ? 10.253 -8.912 -6.788 1.00 89.94 73 GLU A N 1
ATOM 604 C CA . GLU A 1 73 ? 9.095 -9.703 -6.366 1.00 89.94 73 GLU A CA 1
ATOM 605 C C . GLU A 1 73 ? 7.780 -9.002 -6.749 1.00 89.94 73 GLU A C 1
ATOM 607 O O . GLU A 1 73 ? 7.668 -7.781 -6.653 1.00 89.94 73 GLU A O 1
ATOM 612 N N . LEU A 1 74 ? 6.750 -9.773 -7.128 1.00 90.06 74 LEU A N 1
ATOM 613 C CA . LEU A 1 74 ? 5.374 -9.279 -7.350 1.00 90.06 74 LEU A CA 1
ATOM 614 C C . LEU A 1 74 ? 5.315 -8.016 -8.232 1.00 90.06 74 LEU A C 1
ATOM 616 O O . LEU A 1 74 ? 4.639 -7.022 -7.926 1.00 90.06 74 LEU A O 1
ATOM 620 N N . MET A 1 75 ? 6.054 -8.076 -9.340 1.00 89.12 75 MET A N 1
ATOM 621 C CA . MET A 1 75 ? 6.193 -6.984 -10.296 1.00 89.12 75 MET A CA 1
ATOM 622 C C . MET A 1 75 ? 4.834 -6.533 -10.861 1.00 89.12 75 MET A C 1
ATOM 624 O O . MET A 1 75 ? 3.897 -7.339 -10.951 1.00 89.12 75 MET A O 1
ATOM 628 N N . PRO A 1 76 ? 4.712 -5.251 -11.254 1.00 84.94 76 PRO A N 1
ATOM 629 C CA . PRO A 1 76 ? 3.576 -4.777 -12.033 1.00 84.94 76 PRO A CA 1
ATOM 630 C C . PRO A 1 76 ? 3.367 -5.667 -13.261 1.00 84.94 76 PRO A C 1
ATOM 632 O O . PRO A 1 76 ? 4.324 -6.017 -13.948 1.00 84.94 76 PRO A O 1
ATOM 635 N N . THR A 1 77 ? 2.119 -6.036 -13.533 1.00 82.75 77 THR A N 1
ATOM 636 C CA . THR A 1 77 ? 1.767 -6.897 -14.673 1.00 82.75 77 THR A CA 1
ATOM 637 C C . THR A 1 77 ? 1.505 -6.109 -15.952 1.00 82.75 77 THR A C 1
ATOM 639 O O . THR A 1 77 ? 1.534 -6.680 -17.037 1.00 82.75 77 THR A O 1
ATOM 642 N N . LYS A 1 78 ? 1.254 -4.798 -15.852 1.00 75.75 78 LYS A N 1
ATOM 643 C CA . LYS A 1 78 ? 1.028 -3.937 -17.017 1.00 75.75 78 LYS A CA 1
ATOM 644 C C . LYS A 1 78 ? 2.350 -3.420 -17.577 1.00 75.75 78 LYS A C 1
ATOM 646 O O . LYS A 1 78 ? 3.089 -2.725 -16.879 1.00 75.75 78 LYS A O 1
ATOM 651 N N . HIS A 1 79 ? 2.600 -3.696 -18.855 1.00 65.94 79 HIS A N 1
ATOM 652 C CA . HIS A 1 79 ? 3.813 -3.271 -19.557 1.00 65.94 79 HIS A CA 1
ATOM 653 C C . HIS A 1 79 ? 3.983 -1.741 -19.569 1.00 65.94 79 HIS A C 1
ATOM 655 O O . HIS A 1 79 ? 5.066 -1.234 -19.294 1.00 65.94 79 HIS A O 1
ATOM 661 N N . GLU A 1 80 ? 2.893 -0.996 -19.754 1.00 71.06 80 GLU A N 1
ATOM 662 C CA . GLU A 1 80 ? 2.875 0.475 -19.712 1.00 71.06 80 GLU A CA 1
ATOM 663 C C . GLU A 1 80 ? 3.389 1.041 -18.379 1.00 71.06 80 GLU A C 1
ATOM 665 O O . GLU A 1 80 ? 4.150 2.006 -18.359 1.00 71.06 80 GLU A O 1
ATOM 670 N N . VAL A 1 81 ? 3.039 0.403 -17.256 1.00 67.25 81 VAL A N 1
ATOM 671 C CA . VAL A 1 81 ? 3.485 0.822 -15.916 1.00 67.25 81 VAL A CA 1
ATOM 672 C C . VAL A 1 81 ? 4.988 0.594 -15.752 1.00 67.25 81 VAL A C 1
ATOM 674 O O . VAL A 1 81 ? 5.669 1.391 -15.105 1.00 67.25 81 VAL A O 1
ATOM 677 N N . LEU A 1 82 ? 5.527 -0.471 -16.353 1.00 69.19 82 LEU A N 1
ATOM 678 C CA . LEU A 1 82 ? 6.966 -0.739 -16.364 1.00 69.19 82 LEU A CA 1
ATOM 679 C C . LEU A 1 82 ? 7.717 0.296 -17.213 1.00 69.19 82 LEU A C 1
ATOM 681 O O . LEU A 1 82 ? 8.730 0.827 -16.756 1.00 69.19 82 LEU A O 1
ATOM 685 N N . ILE A 1 83 ? 7.194 0.638 -18.396 1.00 72.81 83 ILE A N 1
ATOM 686 C CA . ILE A 1 83 ? 7.775 1.659 -19.283 1.00 72.81 83 ILE A CA 1
ATOM 687 C C . ILE A 1 83 ? 7.756 3.029 -18.604 1.00 72.81 83 ILE A C 1
ATOM 689 O O . ILE A 1 83 ? 8.793 3.685 -18.526 1.00 72.81 83 ILE A O 1
ATOM 693 N N . GLN A 1 84 ? 6.609 3.453 -18.066 1.00 73.19 84 GLN A N 1
ATOM 694 C CA . GLN A 1 84 ? 6.466 4.760 -17.424 1.00 73.19 84 GLN A CA 1
ATOM 695 C C . GLN A 1 84 ? 7.414 4.907 -16.228 1.00 73.19 84 GLN A C 1
ATOM 697 O O . GLN A 1 84 ? 8.071 5.937 -16.082 1.00 73.19 84 GLN A O 1
ATOM 702 N N . ARG A 1 85 ? 7.555 3.856 -15.407 1.00 70.56 85 ARG A N 1
ATOM 703 C CA . ARG A 1 85 ? 8.539 3.834 -14.314 1.00 70.56 85 ARG A CA 1
ATOM 704 C C . ARG A 1 85 ? 9.967 3.926 -14.839 1.00 70.56 85 ARG A C 1
ATOM 706 O O . ARG A 1 85 ? 10.735 4.729 -14.323 1.00 70.56 85 ARG A O 1
ATOM 713 N N . GLY A 1 86 ? 10.303 3.174 -15.886 1.00 71.19 86 GLY A N 1
ATOM 714 C CA . GLY A 1 86 ? 11.614 3.246 -16.531 1.00 71.19 86 GLY A CA 1
ATOM 715 C C . GLY A 1 86 ? 11.936 4.640 -17.079 1.00 71.19 86 GLY A C 1
ATOM 716 O O . GLY A 1 86 ? 13.054 5.122 -16.899 1.00 71.19 86 GLY A O 1
ATOM 717 N N . MET A 1 87 ? 10.962 5.316 -17.695 1.00 74.62 87 MET A N 1
ATOM 718 C CA . MET A 1 87 ? 11.117 6.690 -18.185 1.00 74.62 87 MET A CA 1
ATOM 719 C C . MET A 1 87 ? 11.337 7.677 -17.040 1.00 74.62 87 MET A C 1
ATOM 721 O O . MET A 1 87 ? 12.300 8.438 -17.076 1.00 74.62 87 MET A O 1
ATOM 725 N N . LEU A 1 88 ? 10.514 7.621 -15.989 1.00 77.75 88 LEU A N 1
ATOM 726 C CA . LEU A 1 88 ? 10.669 8.490 -14.821 1.00 77.75 88 LEU A CA 1
ATOM 727 C C . LEU A 1 88 ? 12.025 8.283 -14.140 1.00 77.75 88 LEU A C 1
ATOM 729 O O . LEU A 1 88 ? 12.701 9.257 -13.828 1.00 77.75 88 LEU A O 1
ATOM 733 N N . THR A 1 89 ? 12.480 7.038 -13.969 1.00 78.69 89 THR A N 1
ATOM 734 C CA . THR A 1 89 ? 13.812 6.761 -13.410 1.00 78.69 89 THR A CA 1
ATOM 735 C C . THR A 1 89 ? 14.924 7.383 -14.252 1.00 78.69 89 THR A C 1
ATOM 737 O O . THR A 1 89 ? 15.857 7.954 -13.690 1.00 78.69 89 THR A O 1
ATOM 740 N N . LYS A 1 90 ? 14.827 7.323 -15.587 1.00 79.81 90 LYS A N 1
ATOM 741 C CA . LYS A 1 90 ? 15.793 7.974 -16.485 1.00 79.81 90 LYS A CA 1
ATOM 742 C C . LYS A 1 90 ? 15.778 9.497 -16.330 1.00 79.81 90 LYS A C 1
ATOM 744 O O . LYS A 1 90 ? 16.849 10.075 -16.188 1.00 79.81 90 LYS A O 1
ATOM 749 N N . VAL A 1 91 ? 14.595 10.116 -16.288 1.00 81.62 91 VAL A N 1
ATOM 750 C CA . VAL A 1 91 ? 14.426 11.574 -16.119 1.00 81.62 91 VAL A CA 1
ATOM 751 C C . VAL A 1 91 ? 14.970 12.054 -14.772 1.00 81.62 91 VAL A C 1
ATOM 753 O O . VAL A 1 91 ? 15.715 13.029 -14.712 1.00 81.62 91 VAL A O 1
ATOM 756 N N . TYR A 1 92 ? 14.657 11.357 -13.679 1.00 79.50 92 TYR A N 1
ATOM 757 C CA . TYR A 1 92 ? 15.196 11.711 -12.364 1.00 79.50 92 TYR A CA 1
ATOM 758 C C . TYR A 1 92 ? 16.713 11.525 -12.300 1.00 79.50 92 TYR A C 1
ATOM 760 O O . TYR A 1 92 ? 17.401 12.355 -11.713 1.00 79.50 92 TYR A O 1
ATOM 768 N N . LYS A 1 93 ? 17.252 10.480 -12.945 1.00 80.94 93 LYS A N 1
ATOM 769 C CA . LYS A 1 93 ? 18.701 10.274 -13.046 1.00 80.94 93 LYS A CA 1
ATOM 770 C C . LYS A 1 93 ? 19.375 11.399 -13.833 1.00 80.94 93 LYS A C 1
ATOM 772 O O . LYS A 1 93 ? 20.403 11.895 -13.388 1.00 80.94 93 LYS A O 1
ATOM 777 N N . SER A 1 94 ? 18.810 11.825 -14.965 1.00 81.75 94 SER A N 1
ATOM 778 C CA . SER A 1 94 ? 19.360 12.947 -15.735 1.00 81.75 94 SER A CA 1
ATOM 779 C C . SER A 1 94 ? 19.277 14.263 -14.968 1.00 81.75 94 SER A C 1
ATOM 781 O O . SER A 1 94 ? 20.229 15.034 -14.991 1.00 81.75 94 SER A O 1
ATOM 783 N N . TYR A 1 95 ? 18.181 14.502 -14.243 1.00 79.69 95 TYR A N 1
ATOM 784 C CA . TYR A 1 95 ? 18.025 15.696 -13.414 1.00 79.69 95 TYR A CA 1
ATOM 785 C C . TYR A 1 95 ? 19.050 15.740 -12.272 1.00 79.69 95 TYR A C 1
ATOM 787 O O . TYR A 1 95 ? 19.709 16.752 -12.084 1.00 79.69 95 TYR A O 1
ATOM 795 N N . ALA A 1 96 ? 19.251 14.626 -11.559 1.00 79.75 96 ALA A N 1
ATOM 796 C CA . ALA A 1 96 ? 20.235 14.533 -10.478 1.00 79.75 96 ALA A CA 1
ATOM 797 C C . ALA A 1 96 ? 21.693 14.704 -10.948 1.00 79.75 96 ALA A C 1
ATOM 799 O O . ALA A 1 96 ? 22.547 15.092 -10.159 1.00 79.75 96 ALA A O 1
ATOM 800 N N . LEU A 1 97 ? 21.978 14.394 -12.216 1.00 81.19 97 LEU A N 1
ATOM 801 C CA . LEU A 1 97 ? 23.297 14.560 -12.836 1.00 81.19 97 LEU A CA 1
ATOM 802 C C . LEU A 1 97 ? 23.454 15.905 -13.559 1.00 81.19 97 LEU A C 1
ATOM 804 O O . LEU A 1 97 ? 24.542 16.207 -14.045 1.00 81.19 97 LEU A O 1
ATOM 808 N N . SER A 1 98 ? 22.384 16.697 -13.668 1.00 73.56 98 SER A N 1
ATOM 809 C CA . SER A 1 98 ? 22.456 18.016 -14.288 1.00 73.56 98 SER A CA 1
ATOM 810 C C . SER A 1 98 ? 23.173 18.969 -13.329 1.00 73.56 98 SER A C 1
ATOM 812 O O . SER A 1 98 ? 22.797 19.027 -12.155 1.00 73.56 98 SER A O 1
ATOM 814 N N . PRO A 1 99 ? 24.197 19.715 -13.782 1.00 64.75 99 PRO A N 1
ATOM 815 C CA . PRO A 1 99 ? 24.842 20.709 -12.938 1.00 64.75 99 PRO A CA 1
ATOM 816 C C . PRO A 1 99 ? 23.795 21.735 -12.498 1.00 64.75 99 PRO A C 1
ATOM 818 O O . PRO A 1 99 ? 22.973 22.173 -13.310 1.00 64.75 99 PRO A O 1
ATOM 821 N N . ALA A 1 100 ? 23.805 22.092 -11.211 1.00 65.56 100 ALA A N 1
ATOM 822 C CA . ALA A 1 100 ? 22.969 23.173 -10.708 1.00 65.56 100 ALA A CA 1
ATOM 823 C C . ALA A 1 100 ? 23.234 24.413 -11.571 1.00 65.56 100 ALA A C 1
ATOM 825 O O . ALA A 1 100 ? 24.388 24.806 -11.753 1.00 65.56 100 ALA A O 1
ATOM 826 N N . LYS A 1 101 ? 22.176 24.978 -12.165 1.00 63.78 101 LYS A N 1
ATOM 827 C CA . LYS A 1 101 ? 22.298 26.249 -12.881 1.00 63.78 101 LYS A CA 1
ATOM 828 C C . LYS A 1 101 ? 22.790 27.296 -11.866 1.00 63.78 101 LYS A C 1
ATOM 830 O O . LYS A 1 101 ? 22.184 27.353 -10.794 1.00 63.78 101 LYS A O 1
ATOM 835 N N . PRO A 1 102 ? 23.877 28.032 -12.163 1.00 61.78 102 PRO A N 1
ATOM 836 C CA . PRO A 1 102 ? 24.365 29.101 -11.297 1.00 61.78 102 PRO A CA 1
ATOM 837 C C . PRO A 1 102 ? 23.330 30.219 -11.147 1.00 61.78 102 PRO A C 1
ATOM 839 O O .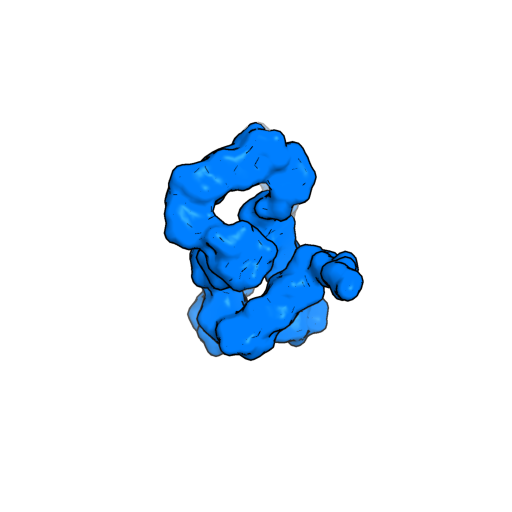 PRO A 1 102 ? 22.513 30.399 -12.083 1.00 61.78 102 PRO A O 1
#

pLDDT: mean 83.67, std 12.76, range [30.69, 96.0]

Foldseek 3Di:
DPPPQPLLNLLLVCLVVPVVVLQDLVVSLCCSCCPPVVDDDPVSVCCQPVVDPPRQDSVNSVVSSVVCVVVVHSHRPDPVSVVVVVVVVVVVVVVVVDPDDD

Secondary structure (DSSP, 8-state):
------HHHHHHHHHHH-GGGGT-HHHHHHHHHHHHH---SHHHHHHHHHH-TTSPPHHHHHHHHHHHHHTT-S--S-HHHHHHHHHHHHHHHHHHHSPPP-

Radius of gyration: 16.66 Å; chains: 1; bounding box: 41×44×39 Å